Protein AF-A0A3C1PP27-F1 (afdb_monomer_lite)

Secondary structure (DSSP, 8-state):
-EEEE--SSS-EEEEEES--EES-TTSSEEEEE-EESEEEEEEEEEEETTEEEEEEEEEEE-------------SSSEEEEE----TT-EEEEEEEES-EEES-TTSSEEEEEESSS--EEEEEEEETTEEEEEEEE-

Structure (mmCIF, N/CA/C/O backbone):
data_AF-A0A3C1PP27-F1
#
_entry.id   AF-A0A3C1PP27-F1
#
loop_
_atom_site.group_PDB
_atom_site.id
_atom_site.type_symbol
_atom_site.label_atom_id
_atom_site.label_alt_id
_atom_site.label_comp_id
_atom_site.label_asym_id
_atom_site.label_entity_id
_atom_site.label_seq_id
_atom_site.pdbx_PDB_ins_code
_atom_site.Cartn_x
_atom_site.Cartn_y
_atom_site.Cartn_z
_atom_site.occupancy
_atom_site.B_iso_or_equiv
_atom_site.auth_seq_id
_atom_site.auth_comp_id
_atom_site.auth_asym_id
_atom_site.auth_atom_id
_atom_site.pdbx_PDB_model_num
ATOM 1 N N . SER A 1 1 ? 9.143 3.322 -1.271 1.00 82.56 1 SER A N 1
ATOM 2 C CA . SER A 1 1 ? 8.921 3.245 -2.727 1.00 82.56 1 SER A CA 1
ATOM 3 C C . SER A 1 1 ? 10.121 2.561 -3.349 1.00 82.56 1 SER A C 1
ATOM 5 O O . SER A 1 1 ? 11.191 2.611 -2.752 1.00 82.56 1 SER A O 1
ATOM 7 N N . VAL A 1 2 ? 9.966 1.939 -4.517 1.00 89.81 2 VAL A N 1
ATOM 8 C CA . VAL A 1 2 ? 11.073 1.334 -5.277 1.00 89.81 2 VAL A CA 1
ATOM 9 C C . VAL A 1 2 ? 11.415 2.240 -6.459 1.00 89.81 2 VAL A C 1
ATOM 11 O O . VAL A 1 2 ? 10.518 2.768 -7.113 1.00 89.81 2 VAL A O 1
ATOM 14 N N . THR A 1 3 ? 12.703 2.453 -6.737 1.00 94.31 3 THR A N 1
ATOM 15 C CA . THR A 1 3 ? 13.135 3.259 -7.893 1.00 94.31 3 THR A CA 1
ATOM 16 C C . THR A 1 3 ? 13.346 2.356 -9.104 1.00 94.31 3 THR A C 1
ATOM 18 O O . THR A 1 3 ? 14.167 1.448 -9.040 1.00 94.31 3 THR A O 1
ATOM 21 N N . LEU A 1 4 ? 12.652 2.639 -10.206 1.00 94.75 4 LEU A N 1
ATOM 22 C CA . LEU A 1 4 ? 12.885 2.013 -11.509 1.00 94.75 4 LEU A CA 1
ATOM 23 C C . LEU A 1 4 ? 13.886 2.848 -12.311 1.00 94.75 4 LEU A C 1
ATOM 25 O O . LEU A 1 4 ? 13.824 4.084 -12.290 1.00 94.75 4 LEU A O 1
ATOM 29 N N . LEU A 1 5 ? 14.798 2.177 -13.013 1.00 95.88 5 LEU A N 1
ATOM 30 C CA . LEU A 1 5 ? 15.849 2.789 -13.821 1.00 95.88 5 LEU A CA 1
ATOM 31 C C . LEU A 1 5 ? 15.917 2.102 -15.182 1.00 95.88 5 LEU A C 1
ATOM 33 O O . LEU A 1 5 ? 16.032 0.888 -15.254 1.00 95.88 5 LEU A O 1
ATOM 37 N N . ALA A 1 6 ? 15.869 2.898 -16.243 1.00 94.50 6 ALA A N 1
ATOM 38 C CA . ALA A 1 6 ? 16.067 2.472 -17.620 1.00 94.50 6 ALA A CA 1
ATOM 39 C C . ALA A 1 6 ? 17.107 3.365 -18.302 1.00 94.50 6 ALA A C 1
ATOM 41 O O . ALA A 1 6 ? 17.544 4.393 -17.769 1.00 94.50 6 ALA A O 1
ATOM 42 N N . ASN A 1 7 ? 17.478 2.992 -19.522 1.00 90.25 7 ASN A N 1
ATOM 43 C CA . ASN A 1 7 ? 18.288 3.840 -20.383 1.00 90.25 7 ASN A CA 1
ATOM 44 C C . ASN A 1 7 ? 17.567 5.159 -20.698 1.00 90.25 7 ASN A C 1
ATOM 46 O O . ASN A 1 7 ? 16.341 5.218 -20.777 1.00 90.25 7 ASN A O 1
ATOM 50 N N . ARG A 1 8 ? 18.338 6.234 -20.912 1.00 89.31 8 ARG A N 1
ATOM 51 C CA . ARG A 1 8 ? 17.833 7.585 -21.231 1.00 89.31 8 ARG A CA 1
ATOM 52 C C . ARG A 1 8 ? 17.320 7.702 -22.675 1.00 89.31 8 ARG A C 1
ATOM 54 O O . ARG A 1 8 ? 17.716 8.600 -23.412 1.00 89.31 8 ARG A O 1
ATOM 61 N N . THR A 1 9 ? 16.462 6.780 -23.086 1.00 89.06 9 THR A N 1
ATOM 62 C CA . THR A 1 9 ? 15.767 6.779 -24.374 1.00 89.06 9 THR A CA 1
ATOM 63 C C . THR A 1 9 ? 14.327 7.262 -24.201 1.00 89.06 9 THR A C 1
ATOM 65 O O . THR A 1 9 ? 13.833 7.403 -23.082 1.00 89.06 9 THR A O 1
ATOM 68 N N . LYS A 1 10 ? 13.641 7.569 -25.308 1.00 93.12 10 LYS A N 1
ATOM 69 C CA . LYS A 1 10 ? 12.207 7.876 -25.278 1.00 93.12 10 LYS A CA 1
ATOM 70 C C . LYS A 1 10 ? 11.435 6.559 -25.201 1.00 93.12 10 LYS A C 1
ATOM 72 O O . LYS A 1 10 ? 11.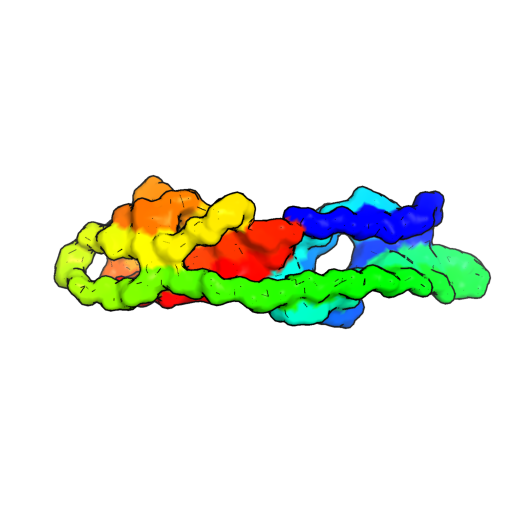430 5.801 -26.164 1.00 93.12 10 LYS A O 1
ATOM 77 N N . GLY A 1 11 ? 10.807 6.302 -24.063 1.00 95.38 11 GLY A N 1
ATOM 78 C CA . GLY A 1 11 ? 10.041 5.088 -23.802 1.00 95.38 11 GLY A CA 1
ATOM 79 C C . GLY A 1 11 ? 9.032 5.302 -22.683 1.00 95.38 11 GLY A C 1
ATOM 80 O O . GLY A 1 11 ? 8.819 6.438 -22.243 1.00 95.38 11 GLY A O 1
ATOM 81 N N . PHE A 1 12 ? 8.402 4.221 -22.235 1.00 97.12 12 PHE A N 1
ATOM 82 C CA . PHE A 1 12 ? 7.504 4.254 -21.089 1.00 97.12 12 PHE A CA 1
ATOM 83 C C . PHE A 1 12 ? 7.569 2.971 -20.258 1.00 97.12 12 PHE A C 1
ATOM 85 O O . PHE A 1 12 ? 7.782 1.878 -20.776 1.00 97.12 12 PHE A O 1
ATOM 92 N N . TRP A 1 13 ? 7.348 3.123 -18.956 1.00 98.12 13 TRP A N 1
ATOM 93 C CA . TRP A 1 13 ? 7.168 2.036 -18.007 1.00 98.12 13 TRP A CA 1
ATOM 94 C C . TRP A 1 13 ? 5.712 1.574 -17.973 1.00 98.12 13 TRP A C 1
ATOM 96 O O . TRP A 1 13 ? 4.801 2.399 -17.901 1.00 98.12 13 TRP A O 1
ATOM 106 N N . TYR A 1 14 ? 5.4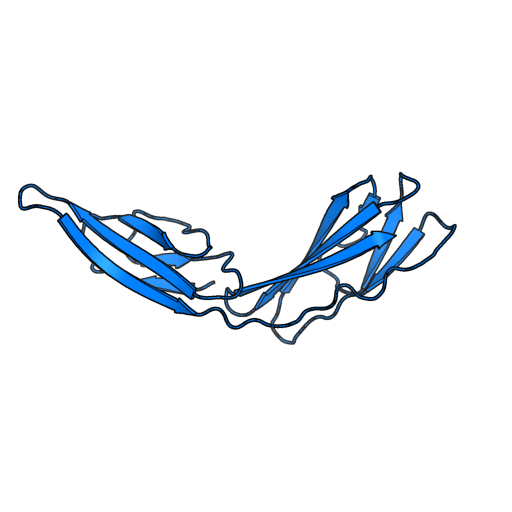81 0.270 -17.911 1.00 97.88 14 TYR A N 1
ATOM 107 C CA . TYR A 1 14 ? 4.188 -0.307 -17.539 1.00 97.88 14 TYR A CA 1
ATOM 108 C C . TYR A 1 14 ? 4.382 -1.538 -16.649 1.00 97.88 14 TYR A C 1
ATOM 110 O O . TYR A 1 14 ? 5.488 -2.060 -16.532 1.00 97.88 14 TYR A O 1
ATOM 118 N N . ILE A 1 15 ? 3.318 -1.974 -15.975 1.00 97.56 15 ILE A N 1
ATOM 119 C CA . ILE A 1 15 ? 3.331 -3.207 -15.180 1.00 97.56 15 ILE A CA 1
ATOM 120 C C . ILE A 1 15 ? 2.807 -4.323 -16.075 1.00 97.56 15 ILE A C 1
ATOM 122 O O . ILE A 1 15 ? 1.655 -4.274 -16.501 1.00 97.56 15 ILE A O 1
ATOM 126 N N . GLU A 1 16 ? 3.657 -5.299 -16.381 1.00 97.81 16 GLU A N 1
ATOM 127 C CA . GLU A 1 16 ? 3.274 -6.479 -17.160 1.00 97.81 16 GLU A CA 1
ATOM 128 C C . GLU A 1 16 ? 2.503 -7.476 -16.292 1.00 97.81 16 GLU A C 1
ATOM 130 O O . GLU A 1 16 ? 1.506 -8.049 -16.725 1.00 97.81 16 GLU A O 1
ATOM 135 N N . SER A 1 17 ? 2.940 -7.661 -15.045 1.00 96.62 17 SER A N 1
ATOM 136 C CA . SER A 1 17 ? 2.263 -8.522 -14.076 1.00 96.62 17 SER A CA 1
ATOM 137 C C . SER A 1 17 ? 2.526 -8.076 -12.638 1.00 96.62 17 SER A C 1
ATOM 139 O O . SER A 1 17 ? 3.511 -7.393 -12.350 1.00 96.62 17 SER A O 1
ATOM 141 N N . GLY A 1 18 ? 1.637 -8.472 -11.726 1.00 93.56 18 GLY A N 1
ATOM 142 C CA . GLY A 1 18 ? 1.701 -8.097 -10.315 1.00 93.56 18 GLY A CA 1
ATOM 143 C C . GLY A 1 18 ? 0.943 -6.807 -10.013 1.00 93.56 18 GLY A C 1
ATOM 144 O O . GLY A 1 18 ? -0.117 -6.550 -10.581 1.00 93.56 18 GLY A O 1
ATOM 145 N N . SER A 1 19 ? 1.459 -6.016 -9.076 1.00 92.19 19 SER A N 1
ATOM 146 C CA . SER A 1 19 ? 0.760 -4.851 -8.527 1.00 92.19 19 SER A CA 1
ATOM 147 C C . SER A 1 19 ? 1.678 -3.640 -8.439 1.00 92.19 19 SER A C 1
ATOM 149 O O . SER A 1 19 ? 2.897 -3.757 -8.454 1.00 92.19 19 SER A O 1
ATOM 151 N N . GLY A 1 20 ? 1.096 -2.453 -8.339 1.00 92.31 20 GLY A N 1
ATOM 152 C CA . GLY A 1 20 ? 1.846 -1.233 -8.088 1.00 92.31 20 GLY A CA 1
ATOM 153 C C . GLY A 1 20 ? 1.367 -0.054 -8.914 1.00 92.31 20 GLY A C 1
ATOM 154 O O . GLY A 1 20 ? 0.500 -0.155 -9.781 1.00 92.31 20 GLY A O 1
ATOM 155 N N . LYS A 1 21 ? 1.955 1.100 -8.625 1.00 93.75 21 LYS A N 1
ATOM 156 C CA . LYS A 1 21 ? 1.670 2.365 -9.287 1.00 93.75 21 LYS A CA 1
ATOM 157 C C . LYS A 1 21 ? 2.964 3.065 -9.657 1.00 93.75 21 LYS A C 1
ATOM 159 O O . LYS A 1 21 ? 3.753 3.429 -8.783 1.00 93.75 21 LYS A O 1
ATOM 164 N N . ILE A 1 22 ? 3.148 3.280 -10.953 1.00 96.25 22 ILE A N 1
ATOM 165 C CA . ILE A 1 22 ? 4.276 4.027 -11.504 1.00 96.25 22 ILE A CA 1
ATOM 166 C C . ILE A 1 22 ? 3.918 5.517 -11.510 1.00 96.25 22 ILE A C 1
ATOM 168 O O . ILE A 1 22 ? 2.923 5.916 -12.111 1.00 96.25 22 ILE A O 1
ATOM 172 N N . ASN A 1 23 ? 4.721 6.352 -10.848 1.00 96.00 23 ASN A N 1
ATOM 173 C CA . ASN A 1 23 ? 4.414 7.779 -10.690 1.00 96.00 23 ASN A CA 1
ATOM 174 C C . ASN A 1 23 ? 4.553 8.581 -11.993 1.00 96.00 23 ASN A C 1
ATOM 176 O O . ASN A 1 23 ? 3.725 9.439 -12.282 1.00 96.00 23 ASN A O 1
ATOM 180 N N . ASN A 1 24 ? 5.614 8.326 -12.758 1.00 95.81 24 ASN A N 1
ATOM 181 C CA . ASN A 1 24 ? 5.860 8.962 -14.051 1.00 95.81 24 ASN A CA 1
ATOM 182 C C . ASN A 1 24 ? 6.316 7.899 -15.060 1.00 95.81 24 ASN A C 1
ATOM 184 O O . ASN A 1 24 ? 7.519 7.635 -15.144 1.00 95.81 24 ASN A O 1
ATOM 188 N N . PRO A 1 25 ? 5.375 7.254 -15.770 1.00 96.75 25 PRO A N 1
ATOM 189 C CA . PRO A 1 25 ? 5.682 6.185 -16.711 1.00 96.75 25 PRO A CA 1
ATOM 190 C C . PRO A 1 25 ? 6.643 6.590 -17.829 1.00 96.75 25 PRO A C 1
ATOM 192 O O . PRO A 1 25 ? 7.481 5.790 -18.207 1.00 96.75 25 PRO A O 1
ATOM 195 N N . GLY A 1 26 ? 6.578 7.825 -18.334 1.00 96.56 26 GLY A N 1
ATOM 196 C CA . GLY A 1 26 ? 7.396 8.270 -19.473 1.00 96.56 26 GLY A CA 1
ATOM 197 C C . GLY A 1 26 ? 8.829 8.685 -19.127 1.00 96.56 26 GLY A C 1
ATOM 198 O O . GLY A 1 26 ? 9.579 9.099 -20.010 1.00 96.56 26 GLY A O 1
ATOM 199 N N . TYR A 1 27 ? 9.221 8.636 -17.851 1.00 96.81 27 TYR A N 1
ATOM 200 C CA . TYR A 1 27 ? 10.549 9.053 -17.414 1.00 96.81 27 TYR A CA 1
ATOM 201 C C . TYR A 1 27 ? 11.409 7.845 -17.041 1.00 96.81 27 TYR A C 1
ATOM 203 O O . TYR A 1 27 ? 11.023 7.031 -16.204 1.00 96.81 27 TYR A O 1
ATOM 211 N N . TYR A 1 28 ? 12.608 7.766 -17.628 1.00 94.56 28 TYR A N 1
ATOM 212 C CA . TYR A 1 28 ? 13.532 6.633 -17.474 1.00 94.56 28 TYR A CA 1
ATOM 213 C C . TYR A 1 28 ? 13.915 6.331 -16.013 1.00 94.56 28 TYR A C 1
ATOM 215 O O . TYR A 1 28 ? 14.311 5.213 -15.706 1.00 94.56 28 TYR A O 1
ATOM 223 N N . LYS A 1 29 ? 13.797 7.311 -15.102 1.00 96.25 29 LYS A N 1
ATOM 224 C CA . LYS A 1 29 ? 14.016 7.151 -13.658 1.00 96.25 29 LYS A CA 1
ATOM 225 C C . LYS A 1 29 ? 12.753 7.512 -12.883 1.00 96.25 29 LYS A C 1
ATOM 227 O O . LYS A 1 29 ? 12.505 8.685 -12.625 1.00 96.25 29 LYS A O 1
ATOM 232 N N . THR A 1 30 ? 11.973 6.527 -12.458 1.00 96.31 30 THR A N 1
ATOM 233 C CA . THR A 1 30 ? 10.659 6.767 -11.841 1.00 96.31 30 THR A CA 1
ATOM 234 C C . THR A 1 30 ? 10.477 5.991 -10.540 1.00 96.31 30 THR A C 1
ATOM 236 O O . THR A 1 30 ? 11.291 5.138 -10.196 1.00 96.31 30 THR A O 1
ATOM 239 N N . GLN A 1 31 ? 9.440 6.328 -9.774 1.00 94.75 31 GLN A N 1
ATOM 240 C CA . GLN A 1 31 ? 9.101 5.635 -8.528 1.00 94.75 31 GLN A CA 1
ATOM 241 C C . GLN A 1 31 ? 7.928 4.687 -8.761 1.00 94.75 31 GLN A C 1
ATOM 243 O O . GLN A 1 31 ? 6.917 5.085 -9.346 1.00 94.75 31 GLN A O 1
ATOM 248 N N . LEU A 1 32 ? 8.065 3.471 -8.245 1.00 93.12 32 LEU A N 1
ATOM 249 C CA . LEU A 1 32 ? 7.031 2.456 -8.137 1.00 93.12 32 LEU A CA 1
ATOM 250 C C . LEU A 1 32 ? 6.572 2.363 -6.675 1.00 93.12 32 LEU A C 1
ATOM 252 O O . LEU A 1 32 ? 7.380 2.230 -5.751 1.00 93.12 32 LEU A O 1
ATOM 256 N N . ASN A 1 33 ? 5.265 2.482 -6.468 1.00 90.12 33 ASN A N 1
ATOM 257 C CA . ASN A 1 33 ? 4.612 2.486 -5.159 1.00 90.12 33 ASN A CA 1
ATOM 258 C C . ASN A 1 33 ? 3.515 1.427 -5.087 1.00 90.12 33 ASN A C 1
ATOM 260 O O . ASN A 1 33 ? 3.129 0.885 -6.116 1.00 90.12 33 ASN A O 1
ATOM 264 N N . GLN A 1 34 ? 2.958 1.215 -3.890 1.00 85.38 34 GLN A N 1
ATOM 265 C CA . GLN A 1 34 ? 1.765 0.381 -3.683 1.00 85.38 34 GLN A CA 1
ATOM 266 C C . GLN A 1 34 ? 1.956 -1.065 -4.174 1.00 85.38 34 GLN A C 1
ATOM 268 O O . GLN A 1 34 ? 1.036 -1.659 -4.730 1.00 85.38 34 GLN A O 1
ATOM 273 N N . LEU A 1 35 ? 3.164 -1.609 -3.998 1.00 91.06 35 LEU A N 1
ATOM 274 C CA . LEU A 1 35 ? 3.450 -3.014 -4.280 1.00 91.06 35 LEU A CA 1
ATOM 275 C C . LEU A 1 35 ? 2.747 -3.865 -3.225 1.00 91.06 35 LEU A C 1
ATOM 277 O O . LEU A 1 35 ? 2.944 -3.651 -2.032 1.00 91.06 35 LEU A O 1
ATOM 281 N N . GLN A 1 36 ? 1.923 -4.808 -3.642 1.00 88.69 36 GLN A N 1
ATOM 282 C CA . GLN A 1 36 ? 1.375 -5.843 -2.772 1.00 88.69 36 GLN A CA 1
ATOM 283 C C . GLN A 1 36 ? 2.363 -7.007 -2.680 1.00 88.69 36 GLN A C 1
ATOM 285 O O . GLN A 1 36 ? 3.269 -7.130 -3.508 1.00 88.69 36 GLN A O 1
ATOM 290 N N . ALA A 1 37 ? 2.179 -7.865 -1.678 1.00 87.06 37 ALA A N 1
ATOM 291 C CA . ALA A 1 37 ? 2.985 -9.067 -1.521 1.00 87.06 37 ALA A CA 1
ATOM 292 C C . ALA A 1 37 ? 2.984 -9.924 -2.799 1.00 87.06 37 ALA A C 1
ATOM 294 O O . ALA A 1 37 ? 1.955 -10.107 -3.451 1.00 87.06 37 ALA A O 1
ATOM 295 N N . GLY A 1 38 ? 4.151 -10.471 -3.132 1.00 89.44 38 GLY A N 1
ATOM 296 C CA . GLY A 1 38 ? 4.378 -11.260 -4.335 1.00 89.44 38 GLY A CA 1
ATOM 297 C C . GLY A 1 38 ? 5.323 -10.588 -5.327 1.00 89.44 38 GLY A C 1
ATOM 298 O O . GLY A 1 38 ? 6.060 -9.654 -5.009 1.00 89.44 38 GLY A O 1
ATOM 299 N N . LYS A 1 39 ? 5.329 -11.124 -6.547 1.00 92.62 39 LYS A N 1
ATOM 300 C CA . LYS A 1 39 ? 6.203 -10.695 -7.638 1.00 92.62 39 LYS A CA 1
ATOM 301 C C . LYS A 1 39 ? 5.495 -9.670 -8.521 1.00 92.62 39 LYS A C 1
ATOM 303 O O . LYS A 1 39 ? 4.355 -9.882 -8.925 1.00 92.62 39 LYS A O 1
ATOM 308 N N . THR A 1 40 ? 6.196 -8.587 -8.841 1.00 95.44 40 THR A N 1
ATOM 309 C CA . THR A 1 40 ? 5.782 -7.574 -9.817 1.00 95.44 40 THR A CA 1
ATOM 310 C C . THR A 1 40 ? 6.832 -7.463 -10.914 1.00 95.44 40 THR A C 1
ATOM 312 O O . THR A 1 40 ? 8.022 -7.374 -10.616 1.00 95.44 40 THR A O 1
ATOM 315 N N . ILE A 1 41 ? 6.396 -7.449 -12.174 1.00 96.75 41 ILE A N 1
ATOM 316 C CA . ILE A 1 41 ? 7.253 -7.225 -13.343 1.00 96.75 41 ILE A CA 1
ATOM 317 C C . ILE A 1 41 ? 6.900 -5.862 -13.939 1.00 96.75 41 ILE A C 1
ATOM 319 O O . ILE A 1 41 ? 5.797 -5.662 -14.454 1.00 96.75 41 ILE A O 1
ATOM 323 N N . ALA A 1 42 ? 7.837 -4.921 -13.856 1.00 97.31 42 ALA A N 1
ATOM 324 C CA . ALA A 1 42 ? 7.751 -3.624 -14.517 1.00 97.31 42 ALA A CA 1
ATOM 325 C C . ALA A 1 42 ? 8.598 -3.644 -15.792 1.00 97.31 42 ALA A C 1
ATOM 327 O O . ALA A 1 42 ? 9.743 -4.081 -15.761 1.00 97.31 42 ALA A O 1
ATOM 328 N N . VAL A 1 43 ? 8.056 -3.154 -16.903 1.00 97.81 43 VAL A N 1
ATOM 329 C CA . VAL A 1 43 ? 8.698 -3.222 -18.220 1.00 97.81 43 VAL A CA 1
ATOM 330 C C . VAL A 1 43 ? 8.905 -1.823 -18.775 1.00 97.81 43 VAL A C 1
ATOM 332 O O . VAL A 1 43 ? 7.970 -1.021 -18.787 1.00 97.81 43 VAL A O 1
ATOM 335 N N . TRP A 1 44 ? 10.120 -1.530 -19.237 1.00 97.94 44 TRP A N 1
ATOM 336 C CA . TRP A 1 44 ? 10.430 -0.337 -20.020 1.00 97.94 44 TRP A CA 1
ATOM 337 C C . TRP A 1 44 ? 10.319 -0.671 -21.502 1.00 97.94 44 TRP A C 1
ATOM 339 O O . TRP A 1 44 ? 11.126 -1.444 -22.013 1.00 97.94 44 TRP A O 1
ATOM 349 N N . ARG A 1 45 ? 9.347 -0.076 -22.197 1.00 97.31 45 ARG A N 1
ATOM 350 C CA . ARG A 1 45 ? 9.157 -0.237 -23.643 1.00 97.31 45 ARG A CA 1
ATOM 351 C C . ARG A 1 45 ? 9.654 0.988 -24.399 1.00 97.31 45 ARG A C 1
ATOM 353 O O . ARG A 1 45 ? 9.279 2.122 -24.094 1.00 97.31 45 ARG A O 1
ATOM 360 N N . VAL A 1 46 ? 10.445 0.743 -25.436 1.00 96.50 46 VAL A N 1
ATOM 361 C CA . VAL A 1 46 ? 10.873 1.719 -26.442 1.00 96.50 46 VAL A CA 1
ATOM 362 C C . VAL A 1 46 ? 10.339 1.266 -27.793 1.00 96.50 46 VAL A C 1
ATOM 364 O O . VAL A 1 46 ? 10.505 0.110 -28.166 1.00 96.50 46 VAL A O 1
ATOM 367 N N . GLU A 1 47 ? 9.723 2.178 -28.536 1.00 95.00 47 GLU A N 1
ATOM 368 C CA . GLU A 1 47 ? 9.193 1.911 -29.873 1.00 95.00 47 GLU A CA 1
ATOM 369 C C . GLU A 1 47 ? 9.677 2.988 -30.846 1.00 95.00 47 GLU A C 1
ATOM 371 O O . GLU A 1 47 ? 9.633 4.186 -30.543 1.00 95.00 47 GLU A O 1
ATOM 376 N N . ASN A 1 48 ? 10.187 2.557 -31.998 1.00 91.88 48 ASN A N 1
ATOM 377 C CA . ASN A 1 48 ? 10.635 3.418 -33.088 1.00 91.88 48 ASN A CA 1
ATOM 378 C C . ASN A 1 48 ? 10.384 2.750 -34.454 1.00 91.88 48 ASN A C 1
ATOM 380 O O . ASN A 1 48 ? 9.815 1.665 -34.536 1.00 91.88 48 ASN A O 1
ATOM 384 N N . GLU A 1 49 ? 10.830 3.393 -35.535 1.00 93.75 49 GLU A N 1
ATOM 385 C CA . GLU A 1 49 ? 10.665 2.902 -36.915 1.00 93.75 49 GLU A CA 1
ATOM 386 C C . GLU A 1 49 ? 11.316 1.529 -37.171 1.00 93.75 49 GLU A C 1
ATOM 388 O O . GLU A 1 49 ? 10.920 0.823 -38.095 1.00 93.75 49 GLU A O 1
ATOM 393 N N . CYS A 1 50 ? 12.288 1.129 -36.346 1.00 92.06 50 CYS A N 1
ATOM 394 C CA . CYS A 1 50 ? 12.973 -0.159 -36.430 1.00 92.06 50 CYS A CA 1
ATOM 395 C C . CYS A 1 50 ? 12.306 -1.258 -35.582 1.00 92.06 50 CYS A C 1
ATOM 397 O O . CYS A 1 50 ? 12.761 -2.401 -35.623 1.00 92.06 50 CYS A O 1
ATOM 399 N N . GLY A 1 51 ? 11.258 -0.935 -34.815 1.00 94.19 51 GLY A N 1
ATOM 400 C CA . GLY A 1 51 ? 10.484 -1.886 -34.018 1.00 94.19 51 GLY A CA 1
ATOM 401 C C . GLY A 1 51 ? 10.411 -1.551 -32.526 1.00 94.19 51 GLY A C 1
ATOM 402 O O . GLY A 1 51 ? 10.604 -0.410 -32.101 1.00 94.19 51 GLY A O 1
ATOM 403 N N . ILE A 1 52 ? 10.098 -2.578 -31.732 1.00 95.62 52 ILE A N 1
ATOM 404 C CA . ILE A 1 52 ? 9.880 -2.493 -30.283 1.00 95.62 52 ILE A CA 1
ATOM 405 C C . ILE A 1 52 ? 11.040 -3.171 -29.548 1.00 95.62 52 ILE A C 1
ATOM 407 O O . ILE A 1 52 ? 11.476 -4.259 -29.923 1.00 95.62 52 ILE A O 1
ATOM 411 N N . SER A 1 53 ? 11.519 -2.536 -28.481 1.00 95.50 53 SER A N 1
ATOM 412 C CA . SER A 1 53 ? 12.504 -3.081 -27.548 1.00 95.50 53 SER A CA 1
ATOM 413 C C . SER A 1 53 ? 11.991 -2.941 -26.120 1.00 95.50 53 SER A C 1
ATOM 415 O O . SER A 1 53 ? 11.454 -1.894 -25.752 1.00 95.50 53 SER A O 1
ATOM 417 N N . GLU A 1 54 ? 12.155 -3.994 -25.323 1.00 96.25 54 GLU A N 1
ATOM 418 C CA . GLU A 1 54 ? 11.673 -4.062 -23.947 1.00 96.25 54 GLU A CA 1
ATOM 419 C C . GLU A 1 54 ? 12.768 -4.539 -23.001 1.00 96.25 54 GLU A C 1
ATOM 421 O O . GLU A 1 54 ? 13.578 -5.394 -23.358 1.00 96.25 54 GLU A O 1
ATOM 426 N N . ASP A 1 55 ? 12.763 -3.989 -21.790 1.00 96.25 55 ASP A N 1
ATOM 427 C CA . ASP A 1 55 ? 13.587 -4.450 -20.677 1.00 96.25 55 ASP A CA 1
ATOM 428 C C . ASP A 1 55 ? 12.718 -4.642 -19.433 1.00 96.25 55 ASP A C 1
ATOM 430 O O . ASP A 1 55 ? 11.849 -3.814 -19.139 1.00 96.25 55 ASP A O 1
ATOM 434 N N . GLN A 1 56 ? 12.936 -5.741 -18.715 1.00 96.06 56 GLN A N 1
ATOM 435 C CA . GLN A 1 56 ? 12.105 -6.155 -17.589 1.00 96.06 56 GLN A CA 1
ATOM 436 C C . GLN A 1 56 ? 12.844 -5.950 -16.266 1.00 96.06 56 GLN A C 1
ATOM 438 O O . GLN A 1 56 ? 13.967 -6.404 -16.070 1.00 96.06 56 GLN A O 1
ATOM 443 N N . THR A 1 57 ? 12.177 -5.307 -15.313 1.00 95.44 57 THR A N 1
ATOM 444 C CA . THR A 1 57 ? 12.609 -5.202 -13.920 1.00 95.44 57 THR A CA 1
ATOM 445 C C . THR A 1 57 ? 11.679 -6.030 -13.046 1.00 95.44 57 THR A C 1
ATOM 447 O O . THR A 1 57 ? 10.477 -5.771 -12.971 1.00 95.44 57 THR A O 1
ATOM 450 N N . GLU A 1 58 ? 12.249 -7.013 -12.356 1.00 94.62 58 GLU A N 1
ATOM 451 C CA . GLU A 1 58 ? 11.544 -7.826 -11.37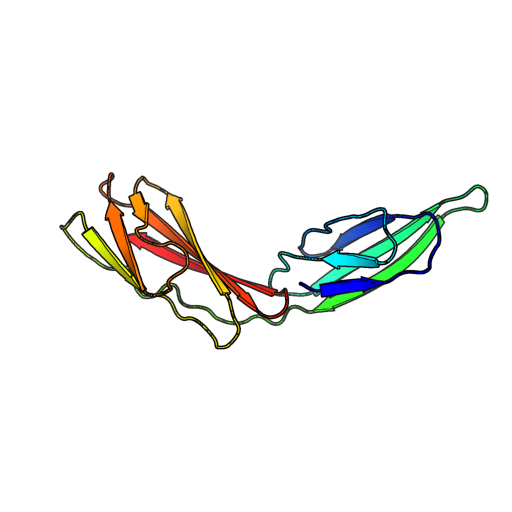2 1.00 94.62 58 GLU A CA 1
ATOM 452 C C . GLU A 1 58 ? 11.661 -7.210 -9.976 1.00 94.62 58 GLU A C 1
ATOM 454 O O . GLU A 1 58 ? 12.753 -6.896 -9.502 1.00 94.62 58 GLU A O 1
ATOM 459 N N . ILE A 1 59 ? 10.521 -7.061 -9.305 1.00 92.56 59 ILE A N 1
ATOM 460 C CA . ILE A 1 59 ? 10.421 -6.567 -7.937 1.00 92.56 59 ILE A CA 1
ATOM 461 C C . ILE A 1 59 ? 9.717 -7.632 -7.105 1.00 92.56 59 ILE A C 1
ATOM 463 O O . ILE A 1 59 ? 8.577 -8.005 -7.389 1.00 92.56 59 ILE A O 1
ATOM 467 N N . ILE A 1 60 ? 10.393 -8.108 -6.062 1.00 90.12 60 ILE A N 1
ATOM 468 C CA . ILE A 1 60 ? 9.829 -9.064 -5.113 1.00 90.12 60 ILE A CA 1
ATOM 469 C C . ILE A 1 60 ? 9.446 -8.308 -3.855 1.00 90.12 60 ILE A C 1
ATOM 471 O O . ILE A 1 60 ? 10.290 -7.717 -3.182 1.00 90.12 60 ILE A O 1
ATOM 475 N N . CYS A 1 61 ? 8.160 -8.353 -3.542 1.00 88.25 61 CYS A N 1
ATOM 476 C CA . CYS A 1 61 ? 7.634 -7.849 -2.300 1.00 88.25 61 CYS A CA 1
ATOM 477 C C . CYS A 1 61 ? 7.373 -9.018 -1.351 1.00 88.25 61 CYS A C 1
ATOM 479 O O . CYS A 1 61 ? 6.430 -9.790 -1.542 1.00 88.25 61 CYS A O 1
ATOM 481 N N . ASN A 1 62 ? 8.232 -9.174 -0.343 1.00 81.12 62 ASN A N 1
ATOM 482 C CA . ASN A 1 62 ? 8.047 -10.221 0.654 1.00 81.12 62 ASN A CA 1
ATOM 483 C C . ASN A 1 62 ? 6.786 -9.941 1.467 1.00 81.12 62 ASN A C 1
ATOM 485 O O . ASN A 1 62 ? 6.527 -8.804 1.869 1.00 81.12 62 ASN A O 1
ATOM 489 N N . ASN A 1 63 ? 6.006 -10.991 1.714 1.00 69.88 63 ASN A N 1
ATOM 490 C CA . ASN A 1 63 ? 4.835 -10.865 2.559 1.00 69.88 63 ASN A CA 1
ATOM 491 C C . ASN A 1 63 ? 5.295 -10.541 3.984 1.00 69.88 63 ASN A C 1
ATOM 493 O O . ASN A 1 63 ? 6.105 -11.273 4.554 1.00 69.88 63 ASN A O 1
ATOM 497 N N . PHE A 1 64 ? 4.783 -9.455 4.550 1.00 79.19 64 PHE A N 1
ATOM 498 C CA . PHE A 1 64 ? 4.912 -9.179 5.972 1.00 79.19 64 PHE A CA 1
ATOM 499 C C . PHE A 1 64 ? 3.517 -9.176 6.577 1.00 79.19 64 PHE A C 1
ATOM 501 O O . PHE A 1 64 ? 2.565 -8.630 6.010 1.00 79.19 64 PHE A O 1
ATOM 508 N N . ILE A 1 65 ? 3.398 -9.853 7.712 1.00 76.94 65 ILE A N 1
ATOM 509 C CA . ILE A 1 65 ? 2.132 -9.964 8.419 1.00 76.94 65 ILE A CA 1
ATOM 510 C C . ILE A 1 65 ? 1.961 -8.688 9.232 1.00 76.94 65 ILE A C 1
ATOM 512 O O . ILE A 1 65 ? 2.877 -8.257 9.933 1.00 76.94 65 ILE A O 1
ATOM 516 N N . ILE A 1 66 ? 0.788 -8.087 9.101 1.00 87.06 66 ILE A N 1
ATOM 517 C CA . ILE A 1 66 ? 0.325 -6.995 9.939 1.00 87.06 66 ILE A CA 1
ATOM 518 C C . ILE A 1 66 ? -0.998 -7.436 10.551 1.00 87.06 66 ILE A C 1
ATOM 520 O O . ILE A 1 66 ? -1.817 -8.007 9.837 1.00 87.06 66 ILE A O 1
ATOM 524 N N . SER A 1 67 ? -1.201 -7.200 11.846 1.00 89.00 67 SER A N 1
ATOM 525 C CA . SER A 1 67 ? -2.513 -7.367 12.467 1.00 89.00 67 SER A CA 1
ATOM 526 C C . SER A 1 67 ? -3.205 -6.017 12.625 1.00 89.00 67 SER A C 1
ATOM 528 O O . SER A 1 67 ? -2.603 -5.060 13.112 1.00 89.00 67 SER A O 1
ATOM 530 N N . ALA A 1 68 ? -4.483 -5.943 12.259 1.00 88.75 68 ALA A N 1
ATOM 531 C CA . ALA A 1 68 ? -5.385 -4.847 12.606 1.00 88.75 68 ALA A CA 1
ATOM 532 C C . ALA A 1 68 ? -5.931 -4.963 14.046 1.00 88.75 68 ALA A C 1
ATOM 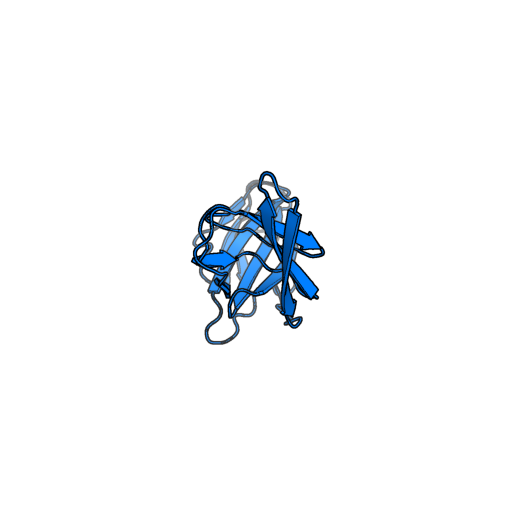534 O O . ALA A 1 68 ? -6.755 -4.143 14.455 1.00 88.75 68 ALA A O 1
ATOM 535 N N . GLY A 1 69 ? -5.448 -5.950 14.809 1.00 90.62 69 GLY A N 1
ATOM 536 C CA . GLY A 1 69 ? -5.947 -6.302 16.130 1.00 90.62 69 GLY A CA 1
ATOM 537 C C . GLY A 1 69 ? -7.167 -7.215 16.068 1.00 90.62 69 GLY A C 1
ATOM 538 O O . GLY A 1 69 ? -7.632 -7.609 15.003 1.00 90.62 69 GLY A O 1
ATOM 539 N N . ASN A 1 70 ? -7.685 -7.562 17.244 1.00 91.75 70 ASN A N 1
ATOM 540 C CA . ASN A 1 70 ? -8.940 -8.300 17.351 1.00 91.75 70 ASN A CA 1
ATOM 541 C C . ASN A 1 70 ? -10.130 -7.362 17.134 1.00 91.75 70 ASN A C 1
ATOM 543 O O . ASN A 1 70 ? -10.074 -6.208 17.558 1.00 91.75 70 ASN A O 1
ATOM 547 N N . ASP A 1 71 ? -11.223 -7.899 16.592 1.00 93.19 71 ASP A N 1
ATOM 548 C CA . ASP A 1 71 ? -12.519 -7.222 16.493 1.00 93.19 71 ASP A CA 1
ATOM 549 C C . ASP A 1 71 ? -13.045 -6.860 17.895 1.00 93.19 71 ASP A C 1
ATOM 551 O O . ASP A 1 71 ? -13.385 -7.756 18.682 1.00 93.19 71 ASP A O 1
ATOM 555 N N . PRO A 1 72 ? -13.089 -5.567 18.268 1.00 89.56 72 PRO A N 1
ATOM 556 C CA . PRO A 1 72 ? -13.590 -5.168 19.568 1.00 89.56 72 PRO A CA 1
ATOM 557 C C . PRO A 1 72 ? -15.117 -5.253 19.591 1.00 89.56 72 PRO A C 1
ATOM 559 O O . PRO A 1 72 ? -15.804 -4.799 18.682 1.00 89.56 72 PRO A O 1
ATOM 562 N N . ILE A 1 73 ? -15.658 -5.779 20.688 1.00 89.00 73 ILE A N 1
ATOM 563 C CA . ILE A 1 73 ? -17.100 -5.799 20.941 1.00 89.00 73 ILE A CA 1
ATOM 564 C C . ILE A 1 73 ? -17.412 -4.664 21.912 1.00 89.00 73 ILE A C 1
ATOM 566 O O . ILE A 1 73 ? -16.947 -4.676 23.052 1.00 89.00 73 ILE A O 1
ATOM 570 N N . SER A 1 74 ? -18.204 -3.688 21.474 1.00 84.62 74 SER A N 1
ATOM 571 C CA . SER A 1 74 ? -18.645 -2.579 22.318 1.00 84.62 74 SER A CA 1
ATOM 572 C C . SER A 1 74 ? -20.074 -2.169 21.983 1.00 84.62 74 SER A C 1
ATOM 574 O O . SER A 1 74 ? -20.462 -2.131 20.820 1.00 84.62 74 SER A O 1
ATOM 576 N N . CYS A 1 75 ? -20.851 -1.830 23.011 1.00 87.38 75 CYS A N 1
ATOM 577 C CA . CYS A 1 75 ? -22.148 -1.166 22.846 1.00 87.38 75 CYS A CA 1
ATOM 578 C C . CYS A 1 75 ? -22.005 0.366 22.800 1.00 87.38 75 CYS A C 1
ATOM 580 O O . CYS A 1 75 ? -22.988 1.082 22.606 1.00 87.38 75 CYS A O 1
ATOM 582 N N . GLU A 1 76 ? -20.797 0.883 23.032 1.00 91.56 76 GLU A N 1
ATOM 583 C CA . GLU A 1 76 ? -20.506 2.308 22.965 1.00 91.56 76 GLU A CA 1
ATOM 584 C C . GLU A 1 76 ? -20.198 2.739 21.532 1.00 91.56 76 GLU A C 1
ATOM 586 O O . GLU A 1 76 ? -19.647 1.990 20.729 1.00 91.56 76 GLU A O 1
ATOM 591 N N . ARG A 1 77 ? -20.499 4.003 21.215 1.00 92.81 77 ARG A N 1
ATOM 592 C CA . ARG A 1 77 ? -20.161 4.575 19.905 1.00 92.81 77 ARG A CA 1
ATOM 593 C C . ARG A 1 77 ? -18.705 5.008 19.787 1.00 92.81 77 ARG A C 1
ATOM 595 O O . ARG A 1 77 ? -18.275 5.311 18.682 1.00 92.81 77 ARG A O 1
ATOM 602 N N . GLN A 1 78 ? -17.960 5.079 20.886 1.00 96.31 78 GLN A N 1
ATOM 603 C CA . GLN A 1 78 ? -16.532 5.380 20.874 1.00 96.31 78 GLN A CA 1
ATOM 604 C C . GLN A 1 78 ? -15.756 4.117 21.222 1.00 96.31 78 GLN A C 1
ATOM 606 O O . GLN A 1 78 ? -15.932 3.559 22.298 1.00 96.31 78 GLN A O 1
ATOM 611 N N . VAL A 1 79 ? -14.903 3.667 20.307 1.00 96.81 79 VAL A N 1
ATOM 612 C CA . VAL A 1 79 ? -14.164 2.410 20.455 1.00 96.81 79 VAL A CA 1
ATOM 613 C C . VAL A 1 79 ? -12.691 2.653 20.159 1.00 96.81 79 VAL A C 1
ATOM 615 O O . VAL A 1 79 ? -12.349 3.459 19.295 1.00 96.81 79 VAL A O 1
ATOM 618 N N . LEU A 1 80 ? -11.807 1.991 20.902 1.00 96.56 80 LEU A N 1
ATOM 619 C CA . LEU A 1 80 ? -10.376 1.994 20.622 1.00 96.56 80 LEU A CA 1
ATOM 620 C C . LEU A 1 80 ? -10.055 0.806 19.712 1.00 96.56 80 LEU A C 1
ATOM 622 O O . LEU A 1 80 ? -10.324 -0.334 20.082 1.00 96.56 80 LEU A O 1
ATOM 626 N N . ILE A 1 81 ? -9.467 1.072 18.548 1.00 96.56 81 ILE A N 1
ATOM 627 C CA . ILE A 1 81 ? -8.890 0.037 17.678 1.00 96.56 81 ILE A CA 1
ATOM 628 C C . ILE A 1 81 ? -7.366 0.118 17.756 1.00 96.56 81 ILE A C 1
ATOM 630 O O . ILE A 1 81 ? -6.808 1.203 17.948 1.00 96.56 81 ILE A O 1
ATOM 634 N N . SER A 1 82 ? -6.688 -1.021 17.635 1.00 96.12 82 SER A N 1
ATOM 635 C CA . SER A 1 82 ? -5.231 -1.102 17.740 1.00 96.12 82 SER A CA 1
ATOM 636 C C . SER A 1 82 ? -4.676 -2.104 16.748 1.00 96.12 82 SER A C 1
ATOM 638 O O . SER A 1 82 ? -5.094 -3.251 16.749 1.00 96.12 82 SER A O 1
ATOM 640 N N . ALA A 1 83 ? -3.694 -1.676 15.965 1.00 95.12 83 ALA A N 1
ATOM 641 C CA . ALA A 1 83 ? -2.953 -2.521 15.040 1.00 95.12 83 ALA A CA 1
ATOM 642 C C . ALA A 1 83 ? -1.485 -2.645 15.450 1.00 95.12 83 ALA A C 1
ATOM 644 O O . ALA A 1 83 ? -0.974 -1.837 16.228 1.00 95.12 83 ALA A O 1
ATOM 645 N N . ASP A 1 84 ? -0.801 -3.606 14.843 1.00 92.12 84 ASP A N 1
ATOM 646 C CA . ASP A 1 84 ? 0.653 -3.662 14.846 1.00 92.12 84 ASP A CA 1
ATOM 647 C C . ASP A 1 84 ? 1.250 -2.472 14.068 1.00 92.12 84 ASP A C 1
ATOM 649 O O . ASP A 1 84 ? 0.622 -1.881 13.182 1.00 92.12 84 ASP A O 1
ATOM 653 N N . GLU A 1 85 ? 2.499 -2.121 14.377 1.00 87.50 85 GLU A N 1
ATOM 654 C CA . GLU A 1 85 ? 3.295 -1.189 13.575 1.00 87.50 85 GLU A CA 1
ATOM 655 C C . GLU A 1 85 ? 4.774 -1.608 13.592 1.00 87.50 85 GLU A C 1
ATOM 657 O O . GLU A 1 85 ? 5.493 -1.325 14.553 1.00 87.50 85 GLU A O 1
ATOM 662 N N . PRO A 1 86 ? 5.245 -2.317 12.548 1.00 85.19 86 PRO A N 1
ATOM 663 C CA . PRO A 1 86 ? 6.647 -2.690 12.427 1.00 85.19 86 PRO A CA 1
ATOM 664 C C . PRO A 1 86 ? 7.563 -1.461 12.405 1.00 85.19 86 PRO A C 1
ATOM 666 O O . PRO A 1 86 ? 7.214 -0.407 11.866 1.00 85.19 86 PRO A O 1
ATOM 669 N N . GLN A 1 87 ? 8.775 -1.606 12.944 1.00 86.56 87 GLN A N 1
ATOM 670 C CA . GLN A 1 87 ? 9.764 -0.529 12.937 1.00 86.56 87 GLN A CA 1
ATOM 671 C C . GLN A 1 87 ? 10.066 -0.073 11.499 1.00 86.56 87 GLN A C 1
ATOM 673 O O . GLN A 1 87 ? 10.252 -0.892 10.603 1.00 86.56 87 GLN A O 1
ATOM 678 N N . ASN A 1 88 ? 10.140 1.244 11.288 1.00 85.25 88 ASN A N 1
ATOM 679 C CA . ASN A 1 88 ? 10.340 1.886 9.979 1.00 85.25 88 ASN A CA 1
ATOM 680 C C . ASN A 1 88 ? 9.220 1.636 8.954 1.00 85.25 88 ASN A C 1
ATOM 682 O O . ASN A 1 88 ? 9.370 1.995 7.784 1.00 85.25 88 ASN A O 1
ATOM 686 N N . ALA A 1 89 ? 8.093 1.061 9.370 1.00 88.56 89 ALA A N 1
ATOM 687 C CA . ALA A 1 89 ? 6.888 1.052 8.568 1.00 88.56 89 ALA A CA 1
ATOM 688 C C . ALA A 1 89 ? 6.050 2.303 8.858 1.00 88.56 89 ALA A C 1
ATOM 690 O O . ALA A 1 89 ? 6.177 2.959 9.889 1.00 88.56 89 ALA A O 1
ATOM 691 N N . THR A 1 90 ? 5.189 2.650 7.914 1.00 89.88 90 THR A N 1
ATOM 692 C CA . THR A 1 90 ? 4.181 3.695 8.103 1.00 89.88 90 THR A CA 1
ATOM 693 C C . THR A 1 90 ? 2.837 3.109 7.781 1.00 89.88 90 THR A C 1
ATOM 695 O O . THR A 1 90 ? 2.742 2.247 6.910 1.00 89.88 90 THR A O 1
ATOM 698 N N . GLY A 1 91 ? 1.767 3.617 8.373 1.00 92.38 91 GLY A N 1
ATOM 699 C CA . GLY A 1 91 ? 0.489 3.246 7.818 1.00 92.38 91 GLY A CA 1
ATOM 700 C C . GLY A 1 91 ? -0.676 4.151 8.150 1.00 92.38 91 GLY A C 1
ATOM 701 O O . GLY A 1 91 ? -0.563 5.111 8.903 1.00 92.38 91 GLY A O 1
ATOM 702 N N . THR A 1 92 ? -1.795 3.818 7.519 1.00 95.56 92 THR A N 1
ATOM 703 C CA . THR A 1 92 ? -3.062 4.517 7.652 1.00 95.56 92 THR A CA 1
ATOM 704 C C . THR A 1 92 ? -4.224 3.576 7.946 1.00 95.56 92 THR A C 1
ATOM 706 O O . THR A 1 92 ? -4.288 2.478 7.392 1.00 95.56 92 THR A O 1
ATOM 709 N N . TRP A 1 93 ? -5.171 4.052 8.742 1.00 97.81 93 TRP A N 1
ATOM 710 C CA . TRP A 1 93 ? -6.515 3.505 8.883 1.00 97.81 93 TRP A CA 1
ATOM 711 C C . TRP A 1 93 ? -7.488 4.143 7.889 1.00 97.81 93 TRP A C 1
ATOM 713 O O . TRP A 1 93 ? -7.418 5.349 7.639 1.00 97.81 93 TRP A O 1
ATOM 723 N N . GLN A 1 94 ? -8.422 3.356 7.355 1.00 97.94 94 GLN A N 1
ATOM 724 C CA . GLN A 1 94 ? -9.522 3.837 6.512 1.00 97.94 94 GLN A CA 1
ATOM 725 C C . GLN A 1 94 ? -10.820 3.095 6.833 1.00 97.94 94 GLN A C 1
ATOM 727 O O . GLN A 1 94 ? -10.793 1.909 7.150 1.00 97.94 94 GLN A O 1
ATOM 732 N N . VAL A 1 95 ? -11.957 3.784 6.716 1.00 97.94 95 VAL A N 1
ATOM 733 C CA . VAL A 1 95 ? -13.287 3.164 6.811 1.00 97.94 95 VAL A CA 1
ATOM 734 C C . VAL A 1 95 ? -13.618 2.525 5.463 1.00 97.94 95 VAL A C 1
ATOM 736 O O . VAL A 1 95 ? -13.622 3.222 4.449 1.00 97.94 95 VAL A O 1
ATOM 739 N N . ILE A 1 96 ? -13.901 1.223 5.450 1.00 97.81 96 ILE A N 1
ATOM 740 C CA . ILE A 1 96 ? -14.236 0.465 4.229 1.00 97.81 96 ILE A CA 1
ATOM 741 C C . ILE A 1 96 ? -15.689 -0.018 4.197 1.00 97.81 96 ILE A C 1
ATOM 743 O O . ILE A 1 96 ? -16.201 -0.334 3.126 1.00 97.81 96 ILE A O 1
ATOM 747 N N . ALA A 1 97 ? -16.375 -0.033 5.343 1.00 97.50 97 ALA A N 1
ATOM 748 C CA . ALA A 1 97 ? -17.814 -0.270 5.422 1.00 97.50 97 ALA A CA 1
ATOM 749 C C . ALA A 1 97 ? -18.428 0.449 6.632 1.00 97.50 97 ALA A C 1
ATOM 751 O O . ALA A 1 97 ? -17.767 0.634 7.654 1.00 97.50 97 ALA A O 1
ATOM 752 N N . GLY A 1 98 ? -19.707 0.822 6.528 1.00 96.25 98 GLY A N 1
ATOM 753 C CA . GLY A 1 98 ? -20.401 1.613 7.549 1.00 96.25 98 GLY A CA 1
ATOM 754 C C . GLY A 1 98 ? -20.017 3.097 7.518 1.00 96.25 98 GLY A C 1
ATOM 755 O O . GLY A 1 98 ? -19.500 3.600 6.518 1.00 96.25 98 GLY A O 1
ATOM 756 N N . LYS A 1 99 ? -20.305 3.819 8.605 1.00 97.50 99 LYS A N 1
ATOM 757 C CA . LYS A 1 99 ? -19.888 5.214 8.796 1.00 97.50 99 LYS A CA 1
ATOM 758 C C . LYS A 1 99 ? -19.249 5.378 10.167 1.00 97.50 99 LYS A C 1
ATOM 760 O O . LYS A 1 99 ? -19.848 5.034 11.182 1.00 97.50 99 LYS A O 1
ATOM 765 N N . ALA A 1 100 ? -18.051 5.945 10.192 1.00 97.56 100 ALA A N 1
ATOM 766 C CA . ALA A 1 100 ? -17.326 6.251 11.414 1.00 97.56 100 ALA A CA 1
ATOM 767 C C . ALA A 1 100 ? -16.371 7.430 11.192 1.00 97.56 100 ALA A C 1
ATOM 769 O O . ALA A 1 100 ? -16.030 7.760 10.055 1.00 97.56 100 ALA A O 1
ATOM 770 N N . GLN A 1 101 ? -15.942 8.064 12.278 1.00 98.12 101 GLN A N 1
ATOM 771 C CA . GLN A 1 101 ? -14.847 9.033 12.287 1.00 98.12 101 GLN A CA 1
ATOM 772 C C . GLN A 1 101 ? -13.629 8.407 12.958 1.00 98.12 101 GLN A C 1
ATOM 774 O O . GLN A 1 101 ? -13.766 7.769 13.996 1.00 98.12 101 GLN A O 1
ATOM 779 N N . ILE A 1 102 ? -12.447 8.595 12.377 1.00 98.31 102 ILE A N 1
ATOM 780 C CA . ILE A 1 102 ? -11.177 8.119 12.933 1.00 98.31 102 ILE A CA 1
ATOM 781 C C . ILE A 1 102 ? -10.450 9.339 13.491 1.00 98.31 102 ILE A C 1
ATOM 783 O O . ILE A 1 102 ? -10.146 10.254 12.726 1.00 98.31 102 ILE A O 1
ATOM 787 N N . SER A 1 103 ? -10.161 9.362 14.794 1.00 98.19 103 SER A N 1
ATOM 788 C CA . SER A 1 103 ? -9.546 10.527 15.449 1.00 98.19 103 SER A CA 1
ATOM 789 C C . SER A 1 103 ? -8.177 10.871 14.860 1.00 98.19 103 SER A C 1
ATOM 791 O O . SER A 1 103 ? -7.878 12.032 14.590 1.00 98.19 103 SER A O 1
ATOM 793 N N . ASN A 1 104 ? -7.344 9.858 14.614 1.00 97.31 104 ASN A N 1
ATOM 794 C CA . ASN A 1 104 ? -6.114 10.008 13.844 1.00 97.31 104 ASN A CA 1
ATOM 795 C C . ASN A 1 104 ? -5.826 8.721 13.073 1.00 97.31 104 ASN A C 1
ATOM 797 O O . ASN A 1 104 ? -5.555 7.685 13.677 1.00 97.31 104 ASN A O 1
ATOM 801 N N . SER A 1 105 ? -5.869 8.783 11.743 1.00 97.44 105 SER A N 1
ATOM 802 C CA . SER A 1 105 ? -5.673 7.608 10.895 1.00 97.44 105 SER A CA 1
ATOM 803 C C . SER A 1 105 ? -4.227 7.123 10.824 1.00 97.44 105 SER A C 1
ATOM 805 O O . SER A 1 105 ? -4.009 6.014 10.357 1.00 97.44 105 SER A O 1
ATOM 807 N N . LYS A 1 106 ? -3.243 7.916 11.261 1.00 96.38 106 LYS A N 1
ATOM 808 C CA . LYS A 1 106 ? -1.815 7.564 11.177 1.00 96.38 106 LYS A CA 1
ATOM 809 C C . LYS A 1 106 ? -1.274 6.866 12.421 1.00 96.38 106 LYS A C 1
ATOM 811 O O . LYS A 1 106 ? -0.155 6.376 12.379 1.00 96.38 106 LYS A O 1
ATOM 816 N N . ILE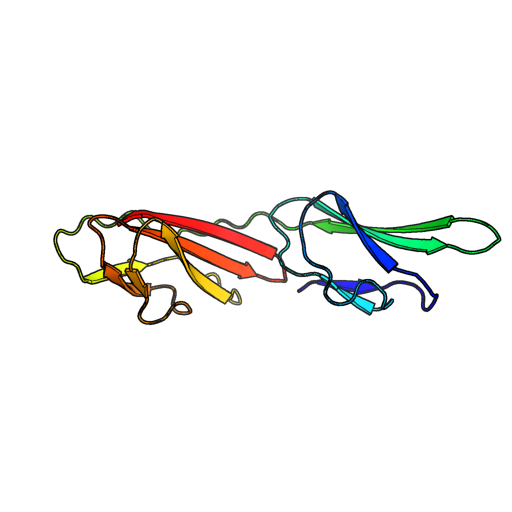 A 1 107 ? -2.028 6.865 13.520 1.00 95.38 107 ILE A N 1
ATOM 817 C CA . ILE A 1 107 ? -1.611 6.218 14.768 1.00 95.38 107 ILE A CA 1
ATOM 818 C C . ILE A 1 107 ? -2.179 4.790 14.773 1.00 95.38 107 ILE A C 1
ATOM 820 O O . ILE A 1 107 ? -3.374 4.628 14.509 1.00 95.38 107 ILE A O 1
ATOM 824 N N . PRO A 1 108 ? -1.366 3.755 15.059 1.00 94.88 108 PRO A N 1
ATOM 825 C CA . PRO A 1 108 ? -1.817 2.363 15.039 1.00 94.88 108 PRO A CA 1
ATOM 826 C C . PRO A 1 108 ? -2.912 2.094 16.073 1.00 94.88 108 PRO A C 1
ATOM 828 O O . PRO A 1 108 ? -3.888 1.424 15.747 1.00 94.88 108 PRO A O 1
ATOM 831 N N . THR A 1 109 ? -2.794 2.678 17.268 1.00 96.62 109 THR A N 1
ATOM 832 C CA . THR A 1 109 ? -3.834 2.680 18.302 1.00 96.62 109 THR A CA 1
ATOM 833 C C . THR A 1 109 ? -4.587 4.006 18.276 1.00 96.62 109 THR A C 1
ATOM 835 O O . THR A 1 109 ? -4.032 5.052 18.609 1.00 96.62 109 THR A O 1
ATOM 838 N N . THR A 1 110 ? -5.851 3.989 17.862 1.00 97.69 110 THR A N 1
ATOM 839 C CA . THR A 1 110 ? -6.634 5.211 17.646 1.00 97.69 110 THR A CA 1
ATOM 840 C C . THR A 1 110 ? -8.087 5.019 18.054 1.00 97.69 110 THR A C 1
ATOM 842 O O . THR A 1 110 ? -8.625 3.912 18.008 1.00 97.69 110 THR A O 1
ATOM 845 N N . GLN A 1 111 ? -8.729 6.106 18.476 1.00 97.69 111 GLN A N 1
ATOM 846 C CA . GLN A 1 111 ? -10.154 6.092 18.787 1.00 97.69 111 GLN A CA 1
ATOM 847 C C . GLN A 1 111 ? -10.965 6.267 17.500 1.00 97.69 111 GLN A C 1
ATOM 849 O O . GLN A 1 111 ? -10.639 7.104 16.651 1.00 97.69 111 GLN A O 1
ATOM 854 N N . VAL A 1 112 ? -12.047 5.503 17.382 1.00 97.56 112 VAL A N 1
ATOM 855 C CA . VAL A 1 112 ? -13.054 5.645 16.333 1.00 97.56 112 VAL A CA 1
ATOM 856 C C . VAL A 1 112 ? -14.410 5.976 16.939 1.00 97.56 112 VAL A C 1
ATOM 858 O O . VAL A 1 112 ? -14.767 5.476 18.004 1.00 97.56 112 VAL A O 1
ATOM 861 N N . ALA A 1 113 ? -15.167 6.833 16.259 1.00 97.62 113 ALA A N 1
ATOM 862 C CA . ALA A 1 113 ? -16.533 7.185 16.618 1.00 97.62 113 ALA A CA 1
ATOM 863 C C . ALA A 1 113 ? -17.505 6.636 15.566 1.00 97.62 113 ALA A C 1
ATOM 865 O O . ALA A 1 113 ? -17.550 7.133 14.438 1.00 97.62 113 ALA A O 1
ATOM 866 N N . LEU A 1 114 ? -18.271 5.612 15.931 1.00 96.69 114 LEU A N 1
ATOM 867 C CA . LEU A 1 114 ? -19.251 4.944 15.083 1.00 96.69 114 LEU A CA 1
ATOM 868 C C . LEU A 1 114 ? -20.491 5.823 14.872 1.00 96.69 114 LEU A C 1
ATOM 870 O O . LEU A 1 114 ? -21.057 6.385 15.811 1.00 96.69 114 LEU A O 1
ATOM 874 N N . GLN A 1 115 ? -20.933 5.918 13.620 1.00 96.38 115 GLN A N 1
ATOM 875 C CA . GLN A 1 115 ? -22.174 6.583 13.200 1.00 96.38 115 GLN A CA 1
ATOM 876 C C . GLN A 1 115 ? -23.214 5.574 12.680 1.00 96.38 115 GLN A C 1
ATOM 878 O O . GLN A 1 115 ? -24.334 5.950 12.338 1.00 96.38 115 GLN A O 1
ATOM 883 N N . THR A 1 116 ? -22.834 4.300 12.613 1.00 93.50 116 THR A N 1
ATOM 884 C CA . THR A 1 116 ? -23.664 3.136 12.295 1.00 93.50 116 THR A CA 1
ATOM 885 C C . THR A 1 116 ? -23.465 2.069 13.366 1.00 93.50 116 THR A C 1
ATOM 887 O O . THR A 1 116 ? -22.489 2.122 14.105 1.00 93.50 116 THR A O 1
ATOM 890 N N . GLU A 1 117 ? -24.371 1.092 13.434 1.00 91.44 117 GLU A N 1
ATOM 891 C CA . GLU A 1 117 ? -24.286 -0.020 14.400 1.00 91.44 117 GLU A CA 1
ATOM 892 C C . GLU A 1 117 ? -23.028 -0.875 14.232 1.00 91.44 117 GLU A C 1
ATOM 894 O O . GLU A 1 117 ? -22.562 -1.473 15.190 1.00 91.44 117 GLU A O 1
ATOM 899 N N . LYS A 1 118 ? -22.494 -0.938 13.008 1.00 93.25 118 LYS A N 1
ATOM 900 C CA . LYS A 1 118 ? -21.229 -1.602 12.694 1.00 93.25 118 LYS A CA 1
ATOM 901 C C . LYS A 1 118 ? -20.412 -0.774 11.719 1.00 93.25 118 LYS A C 1
ATOM 903 O O . LYS A 1 118 ? -20.991 -0.079 10.872 1.00 93.25 118 LYS A O 1
ATOM 908 N N . ALA A 1 119 ? -19.094 -0.880 11.795 1.00 96.50 119 ALA A N 1
ATOM 909 C CA . ALA A 1 119 ? -18.175 -0.352 10.795 1.00 96.50 119 ALA A CA 1
ATOM 910 C C . ALA A 1 119 ? -16.959 -1.271 10.629 1.00 96.50 119 ALA A C 1
ATOM 912 O O . ALA A 1 119 ? -16.487 -1.882 11.581 1.00 96.50 119 ALA A O 1
ATOM 913 N N . ALA A 1 120 ? -16.438 -1.348 9.406 1.00 96.94 120 ALA A N 1
ATOM 914 C CA . ALA A 1 120 ? -15.205 -2.069 9.112 1.00 96.94 120 ALA A CA 1
ATOM 915 C C . ALA A 1 120 ? -14.099 -1.081 8.750 1.00 96.94 120 ALA A C 1
ATOM 917 O O . ALA A 1 120 ? -14.311 -0.140 7.971 1.00 96.94 120 ALA A O 1
ATOM 918 N N . PHE A 1 121 ? -12.913 -1.325 9.292 1.00 97.81 121 PHE A N 1
ATOM 919 C CA . PHE A 1 121 ? -11.733 -0.496 9.119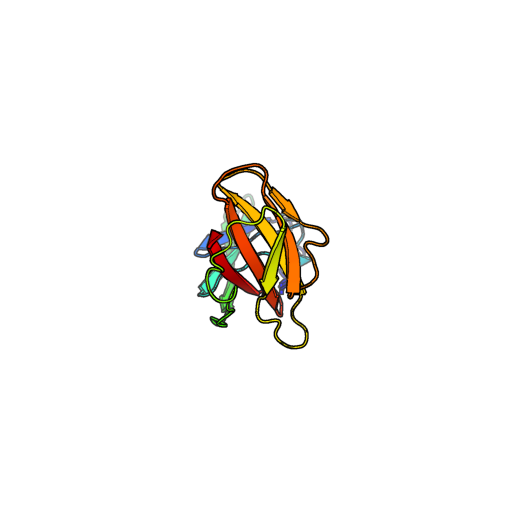 1.00 97.81 121 PHE A CA 1
ATOM 920 C C . PHE A 1 121 ? -10.607 -1.339 8.538 1.00 97.81 121 PHE A C 1
ATOM 922 O O . PHE A 1 121 ? -10.382 -2.463 8.973 1.00 97.81 121 PHE A O 1
ATOM 929 N N . VAL A 1 122 ? -9.876 -0.789 7.574 1.00 96.81 122 VAL A N 1
ATOM 930 C CA . VAL A 1 122 ? -8.653 -1.402 7.049 1.00 96.81 122 VAL A CA 1
ATOM 931 C C . VAL A 1 122 ? -7.437 -0.638 7.557 1.00 96.81 122 VAL A C 1
ATOM 933 O O . VAL A 1 122 ? -7.381 0.593 7.466 1.00 96.81 122 VAL A O 1
ATOM 936 N N . ARG A 1 123 ? -6.451 -1.369 8.076 1.00 95.62 123 ARG A N 1
ATOM 937 C CA . ARG A 1 123 ? -5.102 -0.880 8.351 1.00 95.62 123 ARG A CA 1
ATOM 938 C C . ARG A 1 123 ? -4.249 -1.194 7.134 1.00 95.62 123 ARG A C 1
ATOM 940 O O . ARG A 1 123 ? -4.044 -2.356 6.824 1.00 95.62 123 ARG A O 1
ATOM 947 N N . THR A 1 124 ? -3.713 -0.182 6.460 1.00 93.12 124 THR A N 1
ATOM 948 C CA . THR A 1 124 ? -2.697 -0.373 5.412 1.00 93.12 124 THR A CA 1
ATOM 949 C C . THR A 1 124 ? -1.348 0.090 5.929 1.00 93.12 124 THR A C 1
ATOM 951 O O . THR A 1 124 ? -1.215 1.233 6.378 1.00 93.12 124 THR A O 1
ATOM 954 N N . VAL A 1 125 ? -0.348 -0.782 5.868 1.00 92.06 125 VAL A N 1
ATOM 955 C CA . VAL A 1 125 ? 1.028 -0.510 6.282 1.00 92.06 125 VAL A CA 1
ATOM 956 C C . VAL A 1 125 ? 1.945 -0.611 5.075 1.00 92.06 125 VAL A C 1
ATOM 958 O O . VAL A 1 125 ? 1.815 -1.523 4.268 1.00 92.06 125 VAL A O 1
ATOM 961 N N . ASN A 1 126 ? 2.863 0.344 4.952 1.00 89.12 126 ASN A N 1
ATOM 962 C CA . ASN A 1 126 ? 3.899 0.399 3.939 1.00 89.12 126 ASN A CA 1
ATOM 963 C C . ASN A 1 126 ? 5.273 0.254 4.595 1.00 89.12 126 ASN A C 1
ATOM 965 O O . ASN A 1 126 ? 5.616 1.034 5.486 1.00 89.12 126 ASN A O 1
ATOM 969 N N . PHE A 1 127 ? 6.074 -0.678 4.093 1.00 86.62 127 PHE A N 1
ATOM 970 C CA . PHE A 1 127 ? 7.448 -0.927 4.513 1.00 86.62 127 PHE A CA 1
ATOM 971 C C . PHE A 1 127 ? 8.313 -1.115 3.264 1.00 86.62 127 PHE A C 1
ATOM 973 O O . PHE A 1 127 ? 7.980 -1.912 2.399 1.00 86.62 127 PHE A O 1
ATOM 980 N N . GLU A 1 128 ? 9.364 -0.308 3.098 1.00 82.94 128 GLU A N 1
ATOM 981 C CA . GLU A 1 128 ? 10.301 -0.396 1.956 1.00 82.94 128 GLU A CA 1
ATOM 982 C C . GLU A 1 128 ? 9.660 -0.378 0.543 1.00 82.94 128 GLU A C 1
ATOM 984 O O . GLU A 1 128 ? 10.253 -0.790 -0.445 1.00 82.94 128 GLU A O 1
ATOM 989 N N . GLY A 1 129 ? 8.453 0.184 0.398 1.00 81.62 129 GLY A N 1
ATOM 990 C CA . GLY A 1 129 ? 7.711 0.213 -0.875 1.00 81.62 129 GLY A CA 1
ATOM 991 C C . GLY A 1 129 ? 6.723 -0.939 -1.064 1.00 81.62 129 GLY A C 1
ATOM 992 O O . GLY A 1 129 ? 5.860 -0.829 -1.934 1.00 81.62 129 GLY A O 1
ATOM 993 N N . CYS A 1 130 ? 6.796 -1.953 -0.207 1.00 87.19 130 CYS A N 1
ATOM 994 C CA . CYS A 1 130 ? 5.794 -2.990 -0.026 1.00 87.19 130 CYS A CA 1
ATOM 995 C C . CYS A 1 130 ? 4.632 -2.513 0.832 1.00 87.19 130 CYS A C 1
ATOM 997 O O . CYS A 1 130 ? 4.826 -1.735 1.763 1.00 87.19 130 CYS A O 1
ATOM 999 N N . SER A 1 131 ? 3.440 -3.021 0.548 1.00 89.56 131 SER A N 1
ATOM 1000 C CA . SER A 1 131 ? 2.213 -2.746 1.282 1.00 89.56 131 SER A CA 1
ATOM 1001 C C . SER A 1 131 ? 1.552 -4.045 1.730 1.00 89.56 131 SER A C 1
ATOM 1003 O O . SER A 1 131 ? 1.469 -5.009 0.969 1.00 89.56 131 SER A O 1
ATOM 1005 N N . SER A 1 132 ? 1.089 -4.051 2.975 1.00 90.19 132 SER A N 1
ATOM 1006 C CA . SER A 1 132 ? 0.293 -5.119 3.576 1.00 90.19 132 SER A CA 1
ATOM 1007 C C . SER A 1 132 ? -0.894 -4.490 4.292 1.00 90.19 132 SER A C 1
ATOM 1009 O O . SER A 1 132 ? -0.827 -3.329 4.719 1.00 90.19 132 SER A O 1
ATOM 1011 N N . ALA A 1 133 ? -2.002 -5.215 4.374 1.00 91.44 133 ALA A N 1
ATOM 1012 C CA . ALA A 1 133 ? -3.211 -4.704 4.987 1.00 91.44 133 ALA A CA 1
ATOM 1013 C C . ALA A 1 133 ? -3.977 -5.790 5.730 1.00 91.44 133 ALA A C 1
ATOM 1015 O O . ALA A 1 133 ? -3.972 -6.947 5.319 1.00 91.44 133 ALA A O 1
ATOM 1016 N N . ASP A 1 134 ? -4.664 -5.369 6.784 1.00 94.44 134 ASP A N 1
ATOM 1017 C CA . ASP A 1 134 ? -5.559 -6.209 7.571 1.00 94.44 134 ASP A CA 1
ATOM 1018 C C . ASP A 1 134 ? -6.789 -5.400 7.996 1.00 94.44 134 ASP A C 1
ATOM 1020 O O . ASP A 1 134 ? -6.776 -4.161 7.965 1.00 94.44 134 ASP A O 1
ATOM 1024 N N . THR A 1 135 ? -7.871 -6.085 8.345 1.00 95.69 135 THR A N 1
ATOM 1025 C CA . THR A 1 135 ? -9.164 -5.469 8.653 1.00 95.69 135 THR A CA 1
ATOM 1026 C C . THR A 1 135 ? -9.615 -5.775 10.065 1.00 95.69 135 THR A C 1
ATOM 1028 O O . THR A 1 135 ? -9.440 -6.890 10.535 1.00 95.69 135 THR A O 1
ATOM 1031 N N . VAL A 1 136 ? -10.284 -4.806 10.681 1.00 96.56 136 VAL A N 1
ATOM 1032 C CA . VAL A 1 136 ? -10.991 -4.975 11.950 1.00 96.56 136 VAL A CA 1
ATOM 1033 C C . VAL A 1 136 ? -12.434 -4.514 11.784 1.00 96.56 136 VAL A C 1
ATOM 1035 O O . VAL A 1 136 ? -12.708 -3.515 11.105 1.00 96.56 136 VAL A O 1
ATOM 1038 N N . VAL A 1 137 ? -13.363 -5.245 12.384 1.00 95.94 137 VAL A N 1
ATOM 1039 C CA . VAL A 1 137 ? -14.786 -4.910 12.419 1.00 95.94 137 VAL A CA 1
ATOM 1040 C C . VAL A 1 137 ? -15.179 -4.571 13.847 1.00 95.94 137 VAL A C 1
ATOM 1042 O O . VAL A 1 137 ? -14.829 -5.277 14.788 1.00 95.94 137 VAL A O 1
ATOM 1045 N N . VAL A 1 138 ? -15.918 -3.475 13.982 1.00 92.88 138 VAL A N 1
ATOM 1046 C CA . VAL A 1 138 ? -16.530 -3.022 15.232 1.00 92.88 138 VAL A CA 1
ATOM 1047 C C . VAL A 1 138 ? -18.038 -3.041 15.062 1.00 92.88 138 VAL A C 1
ATOM 1049 O O . VAL A 1 138 ? -18.504 -2.486 14.035 1.00 92.88 138 VAL A O 1
#

Radius of gyration: 19.61 Å; chains: 1; bounding box: 43×22×60 Å

Foldseek 3Di:
DDKAADPQDQWFKDKPDADWDWPGGRGRITDTAAGEAAKIKIKTWDQDPVGIDIDIDIDHDHDDDKAQDEADDDPAQKDKTAIDDDPQKWKFKDWPDADWDWPGGGHRTTIIGHPDPKTKMKIWIDDPRYIDIDMYMD

pLDDT: mean 93.12, std 4.85, range [69.88, 98.31]

Sequence (138 aa):
SVTLLANRTKGFWYIESGSGKINNPGYYKTQLNQLQAGKTIAVWRVENECGISEDQTEIICNNFIISAGNDPISCERQVLISADEPQNATGTWQVIAGKAQISNSKIPTTQVALQTEKAAFVRTVNFEGCSSADTVVV